Protein AF-A0A849T2T8-F1 (afdb_monomer_lite)

Radius of gyration: 24.66 Å; chains: 1; bounding box: 44×29×84 Å

pLDDT: mean 87.66, std 13.16, range [43.91, 97.62]

Sequence (104 aa):
MGSSLLLEAPRKDPELLSYEKEEELIRELKRKDKALAEFAARVVLLKKSHLFVWSGRGQLVCSDLRAICIELIKEANLNGCRKEIASKDCGLCIKTIERWEKSY

Structure (mmCIF, N/CA/C/O backbone):
data_AF-A0A849T2T8-F1
#
_entry.id   AF-A0A849T2T8-F1
#
loop_
_atom_site.group_PDB
_atom_site.id
_atom_site.type_symbol
_atom_site.label_atom_id
_atom_site.label_alt_id
_atom_site.label_comp_id
_atom_site.label_asym_id
_atom_site.label_entity_id
_atom_site.label_seq_id
_atom_site.pdbx_PDB_ins_code
_atom_site.Cartn_x
_atom_site.Cartn_y
_atom_site.Cartn_z
_atom_site.occupancy
_atom_site.B_iso_or_equiv
_atom_site.auth_seq_id
_atom_site.auth_comp_id
_atom_site.auth_asym_id
_atom_site.auth_atom_id
_atom_site.pdbx_PDB_model_num
ATOM 1 N N . MET A 1 1 ? -2.503 18.522 65.617 1.00 44.16 1 MET A N 1
ATOM 2 C CA . MET A 1 1 ? -2.874 17.354 64.792 1.00 44.16 1 MET A CA 1
ATOM 3 C C . MET A 1 1 ? -3.612 17.873 63.571 1.00 44.16 1 MET A C 1
ATOM 5 O O . MET A 1 1 ? -4.802 18.135 63.646 1.00 44.16 1 MET A O 1
ATOM 9 N N . GLY A 1 2 ? -2.864 18.196 62.512 1.00 43.91 2 GLY A N 1
ATOM 10 C CA . GLY A 1 2 ? -3.418 18.782 61.293 1.00 43.91 2 GLY A CA 1
ATOM 11 C C . GLY A 1 2 ? -4.101 17.696 60.479 1.00 43.91 2 GLY A C 1
ATOM 12 O O . GLY A 1 2 ? -3.426 16.814 59.957 1.00 43.91 2 GLY A O 1
ATOM 13 N N . SER A 1 3 ? -5.432 17.737 60.437 1.00 48.09 3 SER A N 1
ATOM 14 C CA . SER A 1 3 ? -6.242 16.848 59.612 1.00 48.09 3 SER A CA 1
ATOM 15 C C . SER A 1 3 ? -5.848 17.053 58.156 1.00 48.09 3 SER A C 1
ATOM 17 O O . SER A 1 3 ? -6.036 18.136 57.602 1.00 48.09 3 SER A O 1
ATOM 19 N N . SER A 1 4 ? -5.260 16.016 57.567 1.00 52.22 4 SER A N 1
ATOM 20 C CA . SER A 1 4 ? -5.007 15.916 56.139 1.00 52.22 4 SER A CA 1
ATOM 21 C C . SER A 1 4 ? -6.343 16.077 55.416 1.00 52.22 4 SER A C 1
ATOM 23 O O . SER A 1 4 ? -7.167 15.166 55.398 1.00 52.22 4 SER A O 1
ATOM 25 N N . LEU A 1 5 ? -6.587 17.267 54.867 1.00 50.84 5 LEU A N 1
ATOM 26 C CA . LEU A 1 5 ? -7.568 17.450 53.808 1.00 50.84 5 LEU A CA 1
ATOM 27 C C . LEU A 1 5 ? -6.990 16.752 52.577 1.00 50.84 5 LEU A C 1
ATOM 29 O O . LEU A 1 5 ? -6.358 17.377 51.726 1.00 50.84 5 LEU A O 1
ATOM 33 N N . LEU A 1 6 ? -7.161 15.431 52.516 1.00 54.28 6 LEU A N 1
ATOM 34 C CA . LEU A 1 6 ? -7.138 14.725 51.250 1.00 54.28 6 LEU A CA 1
ATOM 35 C C . LEU A 1 6 ? -8.315 15.285 50.457 1.00 54.28 6 LEU A C 1
ATOM 37 O O . LEU A 1 6 ? -9.466 14.911 50.670 1.00 54.28 6 LEU A O 1
ATOM 41 N N . LEU A 1 7 ? -8.020 16.251 49.590 1.00 59.84 7 LEU A N 1
ATOM 42 C CA . LEU A 1 7 ? -8.881 16.610 48.478 1.00 59.84 7 LEU A CA 1
ATOM 43 C C . LEU A 1 7 ? -8.982 15.350 47.612 1.00 59.84 7 LEU A C 1
ATOM 45 O O . LEU A 1 7 ? -8.163 15.134 46.720 1.00 59.84 7 LEU A O 1
ATOM 49 N N . GLU A 1 8 ? -9.923 14.465 47.950 1.00 61.06 8 GLU A N 1
ATOM 50 C CA . GLU A 1 8 ? -10.306 13.356 47.086 1.00 61.06 8 GLU A CA 1
ATOM 51 C C . GLU A 1 8 ? -10.679 13.978 45.741 1.00 61.06 8 GLU A C 1
ATOM 53 O O . GLU A 1 8 ? -11.587 14.809 45.660 1.00 61.06 8 GLU A O 1
ATOM 58 N N . ALA A 1 9 ? -9.924 13.632 44.695 1.00 63.84 9 ALA A N 1
ATOM 59 C CA . ALA A 1 9 ? -10.255 14.034 43.338 1.00 63.84 9 ALA A CA 1
ATOM 60 C C . ALA A 1 9 ? -11.735 13.697 43.082 1.00 63.84 9 ALA A C 1
ATOM 62 O O . ALA A 1 9 ? -12.177 12.614 43.487 1.00 63.84 9 ALA A O 1
ATOM 63 N N . PRO A 1 10 ? -12.514 14.598 42.456 1.00 70.88 10 PRO A N 1
ATOM 64 C CA . PRO A 1 10 ? -13.933 14.359 42.246 1.00 70.88 10 PRO A CA 1
ATOM 65 C C . PRO A 1 10 ? -14.104 13.029 41.512 1.00 70.88 10 PRO A C 1
ATOM 67 O O . PRO A 1 10 ? -13.515 12.816 40.448 1.00 70.88 10 PRO A O 1
ATOM 70 N N . ARG A 1 11 ? -14.866 12.108 42.111 1.00 69.94 11 ARG A N 1
ATOM 71 C CA . ARG A 1 11 ? -15.191 10.825 41.482 1.00 69.94 11 ARG A CA 1
ATOM 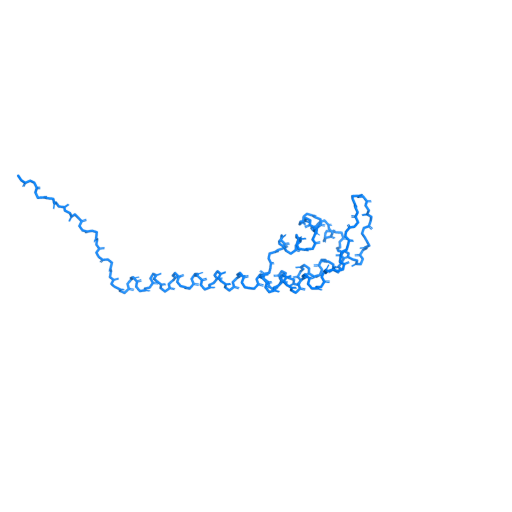72 C C . ARG A 1 11 ? -15.942 11.155 40.194 1.00 69.94 11 ARG A C 1
ATOM 74 O O . ARG A 1 11 ? -17.023 11.727 40.266 1.00 69.94 11 ARG A O 1
ATOM 81 N N . LYS A 1 12 ? -15.347 10.866 39.032 1.00 71.38 12 LYS A N 1
ATOM 82 C CA . LYS A 1 12 ? -16.034 11.012 37.740 1.00 71.38 12 LYS A CA 1
ATOM 83 C C . LYS A 1 12 ? -17.306 10.172 37.761 1.00 71.38 12 LYS A C 1
ATOM 85 O O . LYS A 1 12 ? -17.269 9.032 38.232 1.00 71.38 12 LYS A O 1
ATOM 90 N N . ASP A 1 13 ? -18.393 10.725 37.230 1.00 81.44 13 ASP A N 1
ATOM 91 C CA . ASP A 1 13 ? -19.660 10.007 37.141 1.00 81.44 13 ASP A CA 1
ATOM 92 C C . ASP A 1 13 ? -19.459 8.681 36.382 1.00 81.44 13 ASP A C 1
ATOM 94 O O . ASP A 1 13 ? -18.780 8.666 35.347 1.00 81.44 13 ASP A O 1
ATOM 98 N N . PRO A 1 14 ? -20.019 7.553 36.861 1.00 82.75 14 PRO A N 1
ATOM 99 C CA . PRO A 1 14 ? -19.841 6.242 36.227 1.00 82.75 14 PRO A CA 1
ATOM 100 C C . PRO A 1 14 ? -20.192 6.222 34.731 1.00 82.75 14 PRO A C 1
ATOM 102 O O . PRO A 1 14 ? -19.585 5.485 33.956 1.00 82.75 14 PRO A O 1
ATOM 105 N N . GLU A 1 15 ? -21.142 7.062 34.322 1.00 82.31 15 GLU A N 1
ATOM 106 C CA . GLU A 1 15 ? -21.578 7.219 32.935 1.00 82.31 15 GLU A CA 1
ATOM 107 C C . GLU A 1 15 ? -20.494 7.868 32.052 1.00 82.31 15 GLU A C 1
ATOM 109 O O . GLU A 1 15 ? -20.189 7.347 30.978 1.00 82.31 15 GLU A O 1
ATOM 114 N N . LEU A 1 16 ? -19.811 8.912 32.545 1.00 81.25 16 LEU A N 1
ATOM 115 C CA . LEU A 1 16 ? -18.670 9.550 31.867 1.00 81.25 16 LEU A CA 1
ATOM 116 C C . LEU A 1 16 ? -17.514 8.567 31.652 1.00 81.25 16 LEU A C 1
ATOM 118 O O . LEU A 1 16 ? -16.913 8.539 30.580 1.00 81.25 16 LEU A O 1
ATOM 122 N N . LEU A 1 17 ? -17.226 7.726 32.649 1.00 83.50 17 LEU A N 1
ATOM 123 C CA . LEU A 1 17 ? -16.196 6.688 32.534 1.00 83.50 17 LEU A CA 1
ATOM 124 C C . LEU A 1 17 ? -16.546 5.642 31.466 1.00 83.50 17 LEU A C 1
ATOM 126 O O . LEU A 1 17 ? -15.653 5.131 30.787 1.00 83.50 17 LEU A O 1
ATOM 130 N N . SER A 1 18 ? -17.833 5.318 31.306 1.00 87.00 18 SER A N 1
ATOM 131 C CA . SER A 1 18 ? -18.288 4.382 30.274 1.00 87.00 18 SER A CA 1
ATOM 132 C C . SER A 1 18 ? -18.090 4.950 28.865 1.00 87.00 18 SER A C 1
ATOM 134 O O . SER A 1 18 ? -17.557 4.257 27.998 1.00 87.00 18 SER A O 1
ATOM 136 N N . TYR A 1 19 ? -18.406 6.234 28.678 1.00 89.88 19 TYR A N 1
ATOM 137 C CA . TYR A 1 19 ? -18.243 6.945 27.413 1.00 89.88 19 TYR A CA 1
ATOM 138 C C . TYR A 1 19 ? -16.763 7.082 27.018 1.00 89.88 19 TYR A C 1
ATOM 140 O O . TYR A 1 19 ? -16.388 6.787 25.885 1.00 89.88 19 TYR A O 1
ATOM 148 N N . GLU A 1 20 ? -15.886 7.443 27.963 1.00 89.88 20 GLU A N 1
ATOM 149 C CA . GLU A 1 20 ? -14.434 7.518 27.721 1.00 89.88 20 GLU A CA 1
ATOM 150 C C . GLU A 1 20 ? -13.859 6.172 27.259 1.00 89.88 20 GLU A C 1
ATOM 152 O O . GLU A 1 20 ? -13.048 6.120 26.330 1.00 89.88 20 GLU A O 1
ATOM 157 N N . LYS A 1 21 ? -14.321 5.074 27.867 1.00 93.38 21 LYS A N 1
ATOM 158 C CA . LYS A 1 21 ? -13.919 3.716 27.494 1.00 93.38 21 LYS A CA 1
ATOM 159 C C . LYS A 1 21 ? -14.434 3.318 26.112 1.00 93.38 21 LYS A C 1
ATOM 161 O O . LYS A 1 21 ? -13.703 2.687 25.349 1.00 93.38 21 LYS A O 1
ATOM 166 N N . GLU A 1 22 ? -15.668 3.682 25.778 1.00 94.69 22 GLU A N 1
ATOM 167 C CA . GLU A 1 22 ? -16.231 3.462 24.445 1.00 94.69 22 GLU A CA 1
ATOM 168 C C . GLU A 1 22 ? -15.424 4.205 23.370 1.00 94.69 22 GLU A C 1
ATOM 170 O O . GLU A 1 22 ? -15.029 3.608 22.366 1.00 94.69 22 GLU A O 1
ATOM 175 N N . GLU A 1 23 ? -15.077 5.474 23.605 1.00 95.25 23 GLU A N 1
ATOM 176 C CA . GLU A 1 23 ? -14.232 6.235 22.683 1.00 95.25 23 GLU A CA 1
ATOM 177 C C . GLU A 1 23 ? -12.844 5.609 22.502 1.00 95.25 23 GLU A C 1
ATOM 179 O O . GLU A 1 23 ? -12.313 5.580 21.386 1.00 95.25 23 GLU A O 1
ATOM 184 N N . GLU A 1 24 ? -12.239 5.111 23.580 1.00 95.62 24 GLU A N 1
ATOM 185 C CA . GLU A 1 24 ? -10.946 4.430 23.525 1.00 95.62 24 GLU A CA 1
ATOM 186 C C . GLU A 1 24 ? -11.003 3.168 22.662 1.00 95.62 24 GLU A C 1
ATOM 188 O O . GLU A 1 24 ? -10.156 2.987 21.781 1.00 95.62 24 GLU A O 1
ATOM 193 N N . LEU A 1 25 ? -12.042 2.350 22.842 1.00 96.50 25 LEU A N 1
ATOM 194 C CA . LEU A 1 25 ? -12.269 1.146 22.046 1.00 96.50 25 LEU A CA 1
ATOM 195 C C . LEU A 1 25 ? -12.511 1.476 20.571 1.00 96.50 25 LEU A C 1
ATOM 197 O O . LEU A 1 25 ? -11.928 0.837 19.695 1.00 96.50 25 LEU A O 1
ATOM 201 N N . ILE A 1 26 ? -13.301 2.512 20.274 1.00 96.56 26 ILE A N 1
ATOM 202 C CA . ILE A 1 26 ? -13.527 2.983 18.899 1.00 96.56 26 ILE A CA 1
ATOM 203 C C . ILE A 1 26 ? -12.209 3.445 18.264 1.00 96.56 26 ILE A C 1
ATOM 205 O O . ILE A 1 26 ? -11.934 3.150 17.097 1.00 96.56 26 ILE A O 1
ATOM 209 N N . ARG A 1 27 ? -11.367 4.173 19.009 1.00 96.69 27 ARG A N 1
ATOM 210 C CA . ARG A 1 27 ? -10.045 4.604 18.525 1.00 96.69 27 ARG A CA 1
ATOM 211 C C . ARG A 1 27 ? -9.137 3.408 18.265 1.00 96.69 27 ARG A C 1
ATOM 213 O O . ARG A 1 27 ? -8.417 3.412 17.267 1.00 96.69 27 ARG A O 1
ATOM 220 N N . GLU A 1 28 ? -9.153 2.405 19.135 1.00 96.81 28 GLU A N 1
ATOM 221 C CA . GLU A 1 28 ? -8.355 1.194 18.967 1.00 96.81 28 GLU A CA 1
ATOM 222 C C . GLU A 1 28 ? -8.804 0.385 17.744 1.00 96.81 28 GLU A C 1
ATOM 224 O O . GLU A 1 28 ? -7.961 0.014 16.925 1.00 96.81 28 GLU A O 1
ATOM 229 N N . LEU A 1 29 ? -10.115 0.191 17.568 1.00 97.19 29 LEU A N 1
ATOM 230 C CA . LEU A 1 29 ? -10.698 -0.446 16.384 1.00 97.19 29 LEU A CA 1
ATOM 231 C C . LEU A 1 29 ? -10.244 0.251 15.102 1.00 97.19 29 LEU A C 1
ATOM 233 O O . LEU A 1 29 ? -9.624 -0.378 14.249 1.00 97.19 29 LEU A O 1
ATOM 237 N N . LYS A 1 30 ? -10.405 1.577 15.019 1.00 96.19 30 LYS A N 1
ATOM 238 C CA . LYS A 1 30 ? -9.974 2.362 13.848 1.0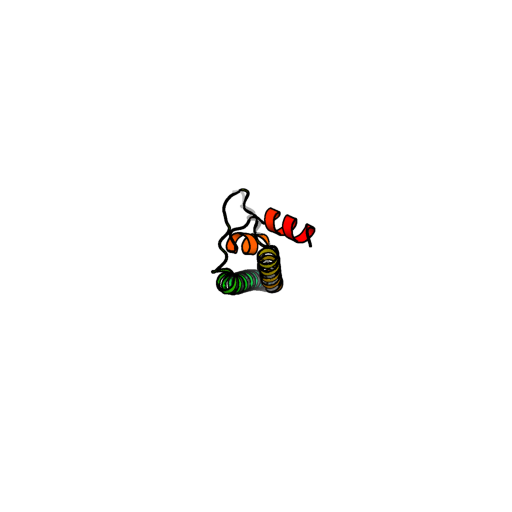0 96.19 30 LYS A CA 1
ATOM 239 C C . LYS A 1 30 ? -8.484 2.203 13.537 1.00 96.19 30 LYS A C 1
ATOM 241 O O . LYS A 1 30 ? -8.094 2.183 12.370 1.00 96.19 30 LYS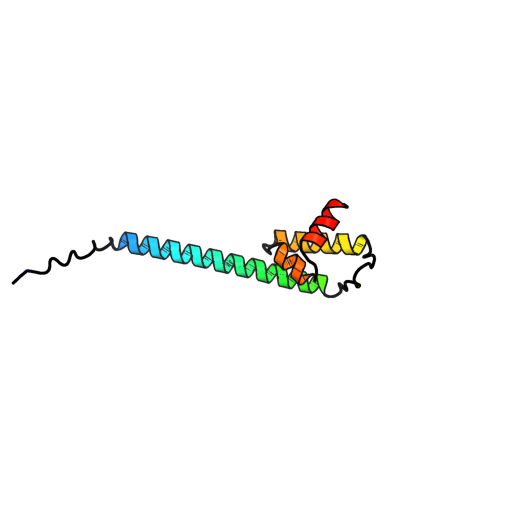 A O 1
ATOM 246 N N . ARG A 1 31 ? -7.624 2.110 14.560 1.00 95.25 31 ARG A N 1
ATOM 247 C CA . ARG A 1 31 ? -6.181 1.880 14.364 1.00 95.25 31 ARG A CA 1
ATOM 248 C C . ARG A 1 31 ? -5.908 0.478 13.821 1.00 95.25 31 ARG A C 1
ATOM 250 O O . ARG A 1 31 ? -5.081 0.349 12.919 1.00 95.25 31 ARG A O 1
ATOM 257 N N . LYS A 1 32 ? -6.590 -0.543 14.348 1.00 96.62 32 LYS A N 1
ATOM 258 C CA . LYS A 1 32 ? -6.457 -1.938 13.900 1.00 96.62 32 LYS A CA 1
ATOM 259 C C . LYS A 1 32 ? -6.960 -2.117 12.472 1.00 96.62 32 LYS A C 1
ATOM 261 O O . LYS A 1 32 ? -6.224 -2.659 11.655 1.00 96.62 32 LYS A O 1
ATOM 266 N N . ASP A 1 33 ? -8.132 -1.579 12.150 1.00 96.62 33 ASP A N 1
ATOM 267 C CA . ASP A 1 33 ? -8.707 -1.641 10.803 1.00 96.62 33 ASP A CA 1
ATOM 268 C C . ASP A 1 33 ? -7.794 -0.963 9.779 1.00 96.62 33 ASP A C 1
ATOM 270 O O . ASP A 1 33 ? -7.527 -1.508 8.708 1.00 96.62 33 ASP A O 1
ATOM 274 N N . LYS A 1 34 ? -7.222 0.194 10.138 1.00 95.00 34 LYS A N 1
ATOM 275 C CA . LYS A 1 34 ? -6.244 0.886 9.294 1.00 95.00 34 LYS A CA 1
ATOM 276 C C . LYS A 1 34 ? -4.986 0.047 9.055 1.00 95.00 34 LYS A C 1
ATOM 278 O O . LYS A 1 34 ? -4.516 -0.029 7.923 1.00 95.00 34 LYS A O 1
ATOM 283 N N . ALA A 1 35 ? -4.437 -0.567 10.103 1.00 95.69 35 ALA A N 1
ATOM 284 C CA . ALA A 1 35 ? -3.258 -1.422 9.983 1.00 95.69 35 ALA A CA 1
ATOM 285 C C . ALA A 1 35 ? -3.542 -2.679 9.143 1.00 95.69 35 ALA A C 1
ATOM 287 O O . ALA A 1 35 ? -2.693 -3.100 8.358 1.00 95.69 35 ALA A O 1
ATOM 288 N N . LEU A 1 36 ? -4.741 -3.252 9.273 1.00 97.06 36 LEU A N 1
ATOM 289 C CA . LEU A 1 36 ? -5.177 -4.409 8.498 1.00 97.06 36 LEU A CA 1
ATOM 290 C C . LEU A 1 36 ? -5.322 -4.071 7.011 1.00 97.06 36 LEU A C 1
ATOM 292 O O . LEU A 1 36 ? -4.808 -4.811 6.172 1.00 97.06 36 LEU A O 1
ATOM 296 N N . ALA A 1 37 ? -5.970 -2.948 6.686 1.00 96.06 37 ALA A N 1
ATOM 297 C CA . ALA A 1 37 ? -6.114 -2.476 5.310 1.00 96.06 37 ALA A CA 1
ATOM 298 C C . ALA A 1 37 ? -4.746 -2.237 4.654 1.00 96.06 37 ALA A C 1
ATOM 300 O O . ALA A 1 37 ? -4.476 -2.738 3.563 1.00 96.06 37 ALA A O 1
ATOM 301 N N . GLU A 1 38 ? -3.841 -1.557 5.364 1.00 96.81 38 GLU A N 1
ATOM 302 C CA . GLU A 1 38 ? -2.472 -1.338 4.902 1.00 96.81 38 GLU A CA 1
ATOM 303 C C . GLU A 1 38 ? -1.741 -2.664 4.654 1.00 96.81 38 GLU A C 1
ATOM 305 O O . GLU A 1 38 ? -1.146 -2.851 3.595 1.00 96.81 38 GLU A O 1
ATOM 310 N N . PHE A 1 39 ? -1.825 -3.622 5.581 1.00 97.62 39 PHE A N 1
ATOM 311 C CA . PHE A 1 39 ? -1.205 -4.934 5.408 1.00 97.62 39 PHE A CA 1
ATOM 312 C C . PHE A 1 39 ? -1.773 -5.702 4.204 1.00 97.62 39 PHE A C 1
ATOM 314 O O . PHE A 1 39 ? -1.006 -6.226 3.395 1.00 97.62 39 PHE A O 1
ATOM 321 N N . ALA A 1 40 ? -3.097 -5.740 4.046 1.00 97.56 40 ALA A N 1
ATOM 322 C CA . ALA A 1 40 ? -3.751 -6.429 2.936 1.00 97.56 40 ALA A CA 1
ATOM 323 C C . ALA A 1 40 ? -3.329 -5.847 1.577 1.00 97.56 40 ALA A C 1
ATOM 325 O O . ALA A 1 40 ? -2.930 -6.592 0.677 1.00 97.56 40 ALA A O 1
ATOM 326 N N . ALA A 1 41 ? -3.336 -4.519 1.453 1.00 97.50 41 ALA A N 1
ATOM 327 C CA . ALA A 1 41 ? -2.905 -3.818 0.250 1.00 97.50 41 ALA A CA 1
ATOM 328 C C . ALA A 1 41 ? -1.432 -4.106 -0.094 1.00 97.50 41 ALA A C 1
ATOM 330 O O . ALA A 1 41 ? -1.107 -4.379 -1.251 1.00 97.50 41 ALA A O 1
ATOM 331 N N . ARG A 1 42 ? -0.544 -4.131 0.909 1.00 97.25 42 ARG A N 1
ATOM 332 C CA . ARG A 1 42 ? 0.875 -4.485 0.722 1.00 97.25 42 ARG A CA 1
ATOM 333 C C . ARG A 1 42 ? 1.069 -5.915 0.235 1.00 97.25 42 ARG A C 1
ATOM 335 O O . ARG A 1 42 ? 1.874 -6.147 -0.660 1.00 97.25 42 ARG A O 1
ATOM 342 N N . VAL A 1 43 ? 0.333 -6.882 0.784 1.00 97.56 43 VAL A N 1
ATOM 343 C CA . VAL A 1 43 ? 0.432 -8.288 0.353 1.00 97.56 43 VAL A CA 1
ATOM 344 C C . VAL A 1 43 ? 0.041 -8.438 -1.116 1.00 97.56 43 VAL A C 1
ATOM 346 O O . VAL A 1 43 ? 0.719 -9.142 -1.866 1.00 97.56 43 VAL A O 1
ATOM 349 N N . VAL A 1 44 ? -1.031 -7.770 -1.546 1.00 96.94 44 VAL A N 1
ATOM 350 C CA . VAL A 1 44 ? -1.445 -7.768 -2.955 1.00 96.94 44 VAL A CA 1
ATOM 351 C C . VAL A 1 44 ? -0.384 -7.100 -3.827 1.00 96.94 44 VAL A C 1
ATOM 353 O O . VAL A 1 44 ? -0.012 -7.661 -4.857 1.00 96.94 44 VAL A O 1
ATOM 356 N N . LEU A 1 45 ? 0.152 -5.956 -3.393 1.00 96.88 45 LEU A N 1
ATOM 357 C CA . LEU A 1 45 ? 1.222 -5.256 -4.098 1.00 96.88 45 LEU A CA 1
ATOM 358 C C . LEU A 1 45 ? 2.444 -6.153 -4.298 1.00 96.88 45 LEU A C 1
ATOM 360 O O . LEU A 1 45 ? 2.856 -6.347 -5.434 1.00 96.88 45 LEU A O 1
ATOM 364 N N . LEU A 1 46 ? 2.968 -6.754 -3.226 1.00 95.62 46 LEU A N 1
ATOM 365 C CA . LEU A 1 46 ? 4.135 -7.640 -3.266 1.00 95.62 46 LEU A CA 1
ATOM 366 C C . LEU A 1 46 ? 3.917 -8.835 -4.200 1.00 95.62 46 LEU A C 1
ATOM 368 O O . LEU A 1 46 ? 4.814 -9.213 -4.950 1.00 95.62 46 LEU A O 1
ATOM 372 N N . LYS A 1 47 ? 2.707 -9.405 -4.213 1.00 96.00 47 LYS A N 1
ATOM 373 C CA . LYS A 1 47 ? 2.350 -10.471 -5.158 1.00 96.00 47 LYS A CA 1
ATOM 374 C C . LYS A 1 47 ? 2.376 -10.000 -6.608 1.00 96.00 47 LYS A C 1
ATOM 376 O O . LYS A 1 47 ? 2.732 -10.786 -7.477 1.00 96.00 47 LYS A O 1
ATOM 381 N N . LYS A 1 48 ? 2.015 -8.751 -6.898 1.00 94.31 48 LYS A N 1
ATOM 382 C CA . LYS A 1 48 ? 2.026 -8.208 -8.265 1.00 94.31 48 LYS A CA 1
ATOM 383 C C . LYS A 1 48 ? 3.405 -7.691 -8.687 1.00 94.31 48 LYS A C 1
ATOM 385 O O . LYS A 1 48 ? 3.756 -7.797 -9.856 1.00 94.31 48 LYS A O 1
ATOM 390 N N . SER A 1 49 ? 4.198 -7.178 -7.748 1.00 92.00 49 SER A N 1
ATOM 391 C CA . SER A 1 49 ? 5.507 -6.565 -7.997 1.00 92.00 49 SER A CA 1
ATOM 392 C C . SER A 1 49 ? 6.694 -7.520 -7.845 1.00 92.00 49 SER A C 1
ATOM 394 O O . SER A 1 49 ? 7.823 -7.103 -8.083 1.00 92.00 49 SER A O 1
ATOM 396 N N . HIS A 1 50 ? 6.480 -8.796 -7.499 1.00 88.62 50 HIS A N 1
ATOM 397 C CA . HIS A 1 50 ? 7.559 -9.766 -7.241 1.00 88.62 50 HIS A CA 1
ATOM 398 C C . HIS A 1 50 ? 8.565 -9.954 -8.392 1.00 88.62 50 HIS A C 1
ATOM 400 O O . HIS A 1 50 ? 9.686 -10.394 -8.153 1.00 88.62 50 HIS A O 1
ATOM 406 N N . LEU A 1 51 ? 8.182 -9.630 -9.631 1.00 85.69 51 LEU A N 1
ATOM 407 C CA . LEU A 1 51 ? 9.053 -9.711 -10.811 1.00 85.69 51 LEU A CA 1
ATOM 408 C C . LEU A 1 51 ? 9.819 -8.413 -11.095 1.00 85.69 51 LEU A C 1
ATOM 410 O O . LEU A 1 51 ? 10.605 -8.359 -12.040 1.00 85.69 51 LEU A O 1
ATOM 414 N N . PHE A 1 52 ? 9.587 -7.350 -10.325 1.00 88.00 52 PHE A N 1
ATOM 415 C CA . PHE A 1 52 ? 10.292 -6.092 -10.516 1.00 88.00 52 PHE A CA 1
ATOM 416 C C . PHE A 1 52 ? 11.749 -6.240 -10.098 1.00 88.00 52 PHE A C 1
ATOM 418 O O . PHE A 1 52 ? 12.081 -6.369 -8.922 1.00 88.00 52 PHE A O 1
ATOM 425 N N . VAL A 1 53 ? 12.630 -6.176 -11.093 1.00 82.56 53 VAL A N 1
ATOM 426 C CA . VAL A 1 53 ? 14.073 -6.108 -10.898 1.00 82.56 53 VAL A CA 1
ATOM 427 C C . VAL A 1 53 ? 14.524 -4.715 -11.303 1.00 82.56 53 VAL A C 1
ATOM 429 O O . VAL A 1 53 ? 14.509 -4.355 -12.480 1.00 82.56 53 VAL A O 1
ATOM 432 N N . TRP A 1 54 ? 14.911 -3.913 -10.313 1.00 85.69 54 TRP A N 1
ATOM 433 C CA . TRP A 1 54 ? 15.459 -2.586 -10.563 1.00 85.69 54 TRP A CA 1
ATOM 434 C C . TRP A 1 54 ? 16.935 -2.710 -10.869 1.00 85.69 54 TRP A C 1
ATOM 436 O O . TRP A 1 54 ? 17.742 -3.104 -10.027 1.00 85.69 54 TRP A O 1
ATOM 446 N N . SER A 1 55 ? 17.279 -2.369 -12.098 1.00 76.19 55 SER A N 1
ATOM 447 C CA . SER A 1 55 ? 18.658 -2.309 -12.536 1.00 76.19 55 SER A CA 1
ATOM 448 C C . SER A 1 55 ? 19.409 -1.182 -11.799 1.00 76.19 55 SER A C 1
ATOM 450 O O . SER A 1 55 ? 18.803 -0.281 -11.211 1.00 76.19 55 SER A O 1
ATOM 452 N N . GLY A 1 56 ? 20.741 -1.259 -11.763 1.00 74.00 56 GLY A N 1
ATOM 453 C CA . GLY A 1 56 ? 21.587 -0.403 -10.927 1.00 74.00 56 GLY A CA 1
ATOM 454 C C . GLY A 1 56 ? 21.534 1.092 -11.276 1.00 74.00 56 GLY A C 1
ATOM 455 O O . GLY A 1 56 ? 20.847 1.540 -12.196 1.00 74.00 56 GLY A O 1
ATOM 456 N N . ARG A 1 57 ? 22.302 1.903 -10.533 1.00 71.38 57 ARG A N 1
ATOM 457 C CA . ARG A 1 57 ? 22.372 3.359 -10.760 1.00 71.38 57 ARG A CA 1
ATOM 458 C C . ARG A 1 57 ? 22.710 3.666 -12.225 1.00 71.38 57 ARG A C 1
ATOM 460 O O . ARG A 1 57 ? 23.628 3.077 -12.783 1.00 71.38 57 ARG A O 1
ATOM 467 N N . GLY A 1 58 ? 21.995 4.623 -12.815 1.00 71.56 58 GLY A N 1
ATOM 468 C CA . GLY A 1 58 ? 22.236 5.088 -14.186 1.00 71.56 58 GLY A CA 1
ATOM 469 C C . GLY A 1 58 ? 21.627 4.214 -15.286 1.00 71.56 58 GLY A C 1
ATOM 470 O O . GLY A 1 58 ? 21.732 4.579 -16.453 1.00 71.56 58 GLY A O 1
ATOM 471 N N . GLN A 1 59 ? 20.959 3.105 -14.950 1.00 76.75 59 GLN A N 1
ATOM 472 C CA . GLN A 1 59 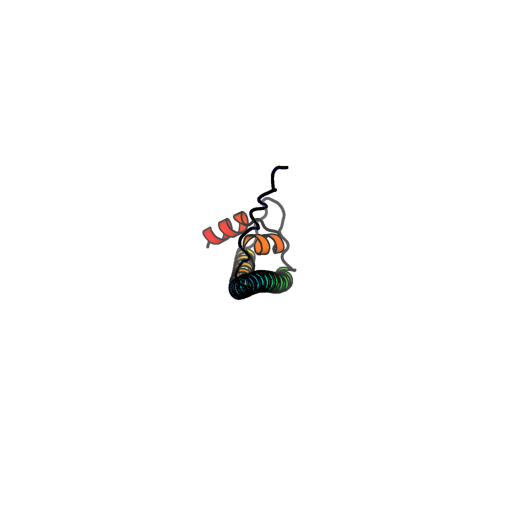? 20.274 2.292 -15.951 1.00 76.75 59 GLN A CA 1
ATOM 473 C C . GLN A 1 59 ? 18.865 2.808 -16.252 1.00 76.75 59 GLN A C 1
ATOM 475 O O . GLN A 1 59 ? 18.111 3.245 -15.378 1.00 76.75 59 GLN A O 1
ATOM 480 N N . LEU A 1 60 ? 18.516 2.749 -17.535 1.00 78.44 60 LEU A N 1
ATOM 481 C CA . LEU A 1 60 ? 17.199 3.106 -18.035 1.00 78.44 60 LEU A CA 1
ATOM 482 C C . LEU A 1 60 ? 16.200 2.000 -17.687 1.00 78.44 60 LEU A C 1
ATOM 484 O O . LEU A 1 60 ? 16.274 0.890 -18.202 1.00 78.44 60 LEU A O 1
ATOM 488 N N . VAL A 1 61 ? 15.233 2.333 -16.837 1.00 84.44 61 VAL A N 1
ATOM 489 C CA . VAL A 1 61 ? 14.025 1.520 -16.651 1.00 84.44 61 VAL A CA 1
ATOM 490 C C . VAL A 1 61 ? 13.089 1.784 -17.830 1.00 84.44 61 VAL A C 1
ATOM 492 O O . VAL A 1 61 ? 12.828 2.958 -18.116 1.00 84.44 61 VAL A O 1
ATOM 495 N N . CYS A 1 62 ? 12.586 0.732 -18.483 1.00 86.62 62 CYS A N 1
ATOM 496 C CA . CYS A 1 62 ? 11.599 0.832 -19.566 1.00 86.62 62 CYS A CA 1
ATOM 497 C C . CYS A 1 62 ? 10.373 1.658 -19.130 1.00 86.62 62 CYS A C 1
ATOM 499 O O . CYS A 1 62 ? 9.934 1.537 -17.984 1.00 86.62 62 CYS A O 1
ATOM 501 N N . SER A 1 63 ? 9.829 2.496 -20.021 1.00 87.69 63 SER A N 1
ATOM 502 C CA . SER A 1 63 ? 8.648 3.335 -19.756 1.00 87.69 63 SER A CA 1
ATOM 503 C C . SER A 1 63 ? 7.476 2.518 -19.223 1.00 87.69 63 SER A C 1
ATOM 505 O O . SER A 1 63 ? 6.886 2.893 -18.208 1.00 87.69 63 SER A O 1
ATOM 507 N N . ASP A 1 64 ? 7.215 1.368 -19.837 1.00 89.81 64 ASP A N 1
ATOM 508 C CA . ASP A 1 64 ? 6.066 0.519 -19.523 1.00 89.81 64 ASP A CA 1
ATOM 509 C C . ASP A 1 64 ? 6.172 -0.034 -18.104 1.00 89.81 64 ASP A C 1
ATOM 511 O O . ASP A 1 64 ? 5.216 0.009 -17.335 1.00 89.81 64 ASP A O 1
ATOM 515 N N . LEU A 1 65 ? 7.376 -0.454 -17.700 1.00 90.44 65 LEU A N 1
ATOM 516 C CA . LEU A 1 65 ? 7.617 -0.940 -16.345 1.00 90.44 65 LEU A CA 1
ATOM 517 C C . LEU A 1 65 ? 7.403 0.166 -15.300 1.00 90.44 65 LEU A C 1
ATOM 519 O O . LEU A 1 65 ? 6.862 -0.100 -14.226 1.00 90.44 65 LEU A O 1
ATOM 523 N N . ARG A 1 66 ? 7.777 1.417 -15.615 1.00 92.00 66 ARG A N 1
ATOM 524 C CA . ARG A 1 66 ? 7.493 2.566 -14.736 1.00 92.00 66 ARG A CA 1
ATOM 525 C C . ARG A 1 66 ? 5.991 2.786 -14.596 1.00 92.00 66 ARG A C 1
ATOM 527 O O . ARG A 1 66 ? 5.527 2.967 -13.476 1.00 92.00 66 ARG A O 1
ATOM 534 N N . ALA A 1 67 ? 5.251 2.751 -15.705 1.00 92.62 67 ALA A N 1
ATOM 535 C CA . ALA A 1 67 ? 3.803 2.941 -15.706 1.00 92.62 67 ALA A CA 1
ATOM 536 C C . ALA A 1 67 ? 3.098 1.847 -14.891 1.00 92.62 67 ALA A C 1
ATOM 538 O O . ALA A 1 67 ? 2.329 2.163 -13.988 1.00 92.62 67 ALA A O 1
ATOM 539 N N . ILE A 1 68 ? 3.440 0.573 -15.117 1.00 94.00 68 ILE A N 1
ATOM 540 C CA . ILE A 1 68 ? 2.893 -0.556 -14.348 1.00 94.00 68 ILE A CA 1
ATOM 541 C C . ILE A 1 68 ? 3.193 -0.378 -12.854 1.00 94.00 68 ILE A C 1
ATOM 543 O O . ILE A 1 68 ? 2.307 -0.543 -12.022 1.00 94.00 68 ILE A O 1
ATOM 547 N N . CYS A 1 69 ? 4.424 -0.004 -12.494 1.00 94.56 69 CYS A N 1
ATOM 548 C CA . CYS A 1 69 ? 4.788 0.231 -11.098 1.00 94.56 69 CYS A CA 1
ATOM 549 C C . CYS A 1 69 ? 3.964 1.360 -10.458 1.00 94.56 69 CYS A C 1
ATOM 551 O O . CYS A 1 69 ? 3.466 1.190 -9.344 1.00 94.56 69 CYS A O 1
ATOM 553 N N . ILE A 1 70 ? 3.785 2.483 -11.162 1.00 94.75 70 ILE A N 1
ATOM 554 C CA . ILE A 1 70 ? 2.957 3.603 -10.696 1.00 94.75 70 ILE A CA 1
ATOM 555 C C . ILE A 1 70 ? 1.516 3.142 -10.466 1.00 94.75 70 ILE A C 1
ATOM 557 O O . ILE A 1 70 ? 0.957 3.425 -9.409 1.00 94.75 70 ILE A O 1
ATOM 561 N N . GLU A 1 71 ? 0.928 2.406 -11.408 1.00 95.81 71 GLU A N 1
ATOM 562 C CA . GLU A 1 71 ? -0.455 1.934 -11.290 1.00 95.81 71 GLU A CA 1
ATOM 563 C C . GLU A 1 71 ? -0.637 0.947 -10.134 1.00 95.81 71 GLU A C 1
ATOM 565 O O . GLU A 1 71 ? -1.581 1.082 -9.358 1.00 95.81 71 GLU A O 1
ATOM 570 N N . LEU A 1 72 ? 0.309 0.029 -9.922 1.00 96.56 72 LEU A N 1
ATOM 571 C CA . LEU A 1 72 ? 0.279 -0.865 -8.761 1.00 96.56 72 LEU A CA 1
ATOM 572 C C . LEU A 1 72 ? 0.384 -0.104 -7.431 1.00 96.56 72 LEU A C 1
ATOM 574 O O . LEU A 1 72 ? -0.298 -0.442 -6.463 1.00 96.56 72 LEU A O 1
ATOM 578 N N . ILE A 1 73 ? 1.217 0.939 -7.366 1.00 96.12 73 ILE A N 1
ATOM 579 C CA . ILE A 1 73 ? 1.339 1.781 -6.168 1.00 96.12 73 ILE A CA 1
ATOM 580 C C . ILE A 1 73 ? 0.058 2.593 -5.939 1.00 96.12 73 ILE A C 1
ATOM 582 O O . ILE A 1 73 ? -0.383 2.715 -4.795 1.00 96.12 73 ILE A O 1
ATOM 586 N N . LYS A 1 74 ? -0.563 3.127 -6.998 1.00 96.25 74 LYS A N 1
ATOM 587 C CA . LYS A 1 74 ? -1.860 3.815 -6.910 1.00 96.25 74 LYS A CA 1
ATOM 588 C C . LYS A 1 74 ? -2.952 2.872 -6.418 1.00 96.25 74 LYS A C 1
ATOM 590 O O . LYS A 1 74 ? -3.686 3.239 -5.507 1.00 96.25 74 LYS A O 1
ATOM 595 N N . GLU A 1 75 ? -3.019 1.657 -6.957 1.00 97.25 75 GLU A N 1
ATOM 596 C CA . GLU A 1 75 ? -3.951 0.622 -6.509 1.00 97.25 75 GLU A CA 1
ATOM 597 C C . GLU A 1 75 ? -3.750 0.308 -5.019 1.00 97.25 75 GLU A C 1
ATOM 599 O O . GLU A 1 75 ? -4.710 0.317 -4.250 1.00 97.25 75 GLU A O 1
ATOM 604 N N . ALA A 1 76 ? -2.510 0.093 -4.574 1.00 97.00 76 ALA A N 1
ATOM 605 C CA . ALA A 1 76 ? -2.219 -0.152 -3.162 1.00 97.00 76 ALA A CA 1
ATOM 606 C C . ALA A 1 76 ? -2.639 1.032 -2.271 1.00 97.00 76 ALA A C 1
ATOM 608 O O . ALA A 1 76 ? -3.180 0.826 -1.183 1.00 97.00 76 ALA A O 1
ATOM 609 N N . ASN A 1 77 ? -2.433 2.265 -2.741 1.00 96.81 77 ASN A N 1
ATOM 610 C CA . ASN A 1 77 ? -2.821 3.478 -2.023 1.00 96.81 77 ASN A CA 1
ATOM 611 C C . ASN A 1 77 ? -4.342 3.621 -1.890 1.00 96.81 77 ASN A C 1
ATOM 613 O O . ASN A 1 77 ? -4.845 3.878 -0.798 1.00 96.81 77 ASN A O 1
ATOM 617 N N . LEU A 1 78 ? -5.087 3.354 -2.966 1.00 97.06 78 LEU A N 1
ATOM 618 C CA . LEU A 1 78 ? -6.553 3.312 -2.936 1.00 97.06 78 LEU A CA 1
ATOM 619 C C . LEU A 1 78 ? -7.086 2.260 -1.951 1.00 97.06 78 LEU A C 1
ATOM 621 O O . LEU A 1 78 ? -8.113 2.483 -1.318 1.00 97.06 78 LEU A O 1
ATOM 625 N N . ASN A 1 79 ? -6.360 1.154 -1.767 1.00 96.19 79 ASN A N 1
ATOM 626 C CA . ASN A 1 79 ? -6.687 0.108 -0.794 1.00 96.19 79 ASN A CA 1
ATOM 627 C C . ASN A 1 79 ? -6.195 0.405 0.640 1.00 96.19 79 ASN A C 1
ATOM 629 O O . ASN A 1 79 ? -6.297 -0.449 1.518 1.00 96.19 79 ASN A O 1
ATOM 633 N N . GLY A 1 80 ? -5.675 1.608 0.907 1.00 94.81 80 GLY A N 1
ATOM 634 C CA . GLY A 1 80 ? -5.316 2.064 2.252 1.00 94.81 80 GLY A CA 1
ATOM 635 C C . GLY A 1 80 ? -3.845 1.895 2.641 1.00 94.81 80 GLY A C 1
ATOM 636 O O . GLY A 1 80 ? -3.488 2.211 3.778 1.00 94.81 80 GLY A O 1
ATOM 637 N N . CYS A 1 81 ? -2.969 1.446 1.735 1.00 96.69 81 CYS A N 1
ATOM 638 C CA . CYS A 1 81 ? -1.524 1.440 1.981 1.00 96.69 81 CYS A CA 1
ATOM 639 C C . CYS A 1 81 ? -0.926 2.840 1.816 1.00 96.69 81 CYS A C 1
ATOM 641 O O . CYS A 1 81 ? -1.171 3.518 0.825 1.00 96.69 81 CYS A O 1
ATOM 643 N N . ARG A 1 82 ? -0.036 3.268 2.715 1.00 95.94 82 ARG A N 1
ATOM 644 C CA . ARG A 1 82 ? 0.700 4.523 2.493 1.00 95.94 82 ARG A CA 1
ATOM 645 C C . ARG A 1 82 ? 1.617 4.417 1.276 1.00 95.94 82 ARG A C 1
ATOM 647 O O . ARG A 1 82 ? 2.321 3.416 1.106 1.00 95.94 82 ARG A O 1
ATOM 654 N N . LYS A 1 83 ? 1.677 5.482 0.471 1.00 95.75 83 LYS A N 1
ATOM 655 C CA . LYS A 1 83 ? 2.507 5.553 -0.742 1.00 95.75 83 LYS A CA 1
ATOM 656 C C . LYS A 1 83 ? 3.987 5.313 -0.448 1.00 95.75 83 LYS A C 1
ATOM 658 O O . LYS A 1 83 ? 4.662 4.641 -1.224 1.00 95.75 83 LYS A O 1
ATOM 663 N N . GLU A 1 84 ? 4.498 5.808 0.678 1.00 96.31 84 GLU A N 1
ATOM 664 C CA . GLU A 1 84 ? 5.887 5.607 1.101 1.00 96.31 84 GLU A CA 1
ATOM 665 C C . GLU A 1 84 ? 6.197 4.129 1.339 1.00 96.31 84 GLU A C 1
ATOM 667 O O . GLU A 1 84 ? 7.278 3.662 0.983 1.00 96.31 84 GLU A O 1
ATOM 672 N N . ILE A 1 85 ? 5.263 3.399 1.952 1.00 96.25 85 ILE A N 1
ATOM 673 C CA . ILE A 1 85 ? 5.428 1.978 2.260 1.00 96.25 85 ILE A CA 1
ATOM 674 C C . ILE A 1 85 ? 5.290 1.153 0.979 1.00 96.25 85 ILE A C 1
ATOM 676 O O . ILE A 1 85 ? 6.171 0.348 0.697 1.00 96.25 85 ILE A O 1
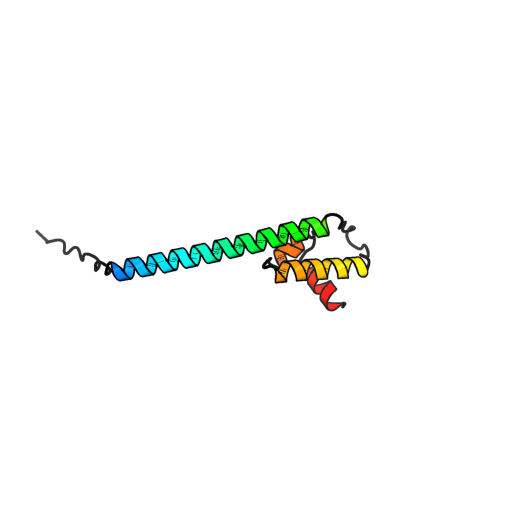ATOM 680 N N . ALA A 1 86 ? 4.283 1.441 0.151 1.00 96.88 86 ALA A N 1
ATOM 681 C CA . ALA A 1 86 ? 4.120 0.813 -1.160 1.00 96.88 86 ALA A CA 1
ATOM 682 C C . ALA A 1 86 ? 5.357 1.010 -2.058 1.00 96.88 86 ALA A C 1
ATOM 684 O O . ALA A 1 86 ? 5.840 0.068 -2.679 1.00 96.88 86 ALA A O 1
ATOM 685 N N . SER A 1 87 ? 5.926 2.221 -2.081 1.00 95.62 87 SER A N 1
ATOM 686 C CA . SER A 1 87 ? 7.150 2.512 -2.843 1.00 95.62 87 SER A CA 1
ATOM 687 C C . SER A 1 87 ? 8.326 1.658 -2.362 1.00 95.62 87 SER A C 1
ATOM 689 O O . SER A 1 87 ? 9.044 1.085 -3.181 1.00 95.62 87 SER A O 1
ATOM 691 N N . LYS A 1 88 ? 8.497 1.538 -1.037 1.00 94.88 88 LYS A N 1
ATOM 692 C CA . LYS A 1 88 ? 9.555 0.723 -0.424 1.00 94.88 88 LYS A CA 1
ATOM 693 C C . LYS A 1 88 ? 9.383 -0.767 -0.698 1.00 94.88 88 LYS A C 1
ATOM 695 O O . LYS A 1 88 ? 10.379 -1.427 -0.970 1.00 94.88 88 LYS A O 1
ATOM 700 N N . ASP A 1 89 ? 8.156 -1.279 -0.649 1.00 94.81 89 ASP A N 1
ATOM 701 C CA . ASP A 1 89 ? 7.847 -2.674 -0.989 1.00 94.81 89 ASP A CA 1
ATOM 702 C C . ASP A 1 89 ? 8.143 -2.964 -2.464 1.00 94.81 89 ASP A C 1
ATOM 704 O O . ASP A 1 89 ? 8.635 -4.034 -2.810 1.00 94.81 89 ASP A O 1
ATOM 708 N N . CYS A 1 90 ? 7.937 -1.972 -3.329 1.00 93.06 90 CYS A N 1
ATOM 709 C CA . CYS A 1 90 ? 8.411 -1.987 -4.704 1.00 93.06 90 CYS A CA 1
ATOM 710 C C . CYS A 1 90 ? 9.916 -1.713 -4.830 1.00 93.06 90 CYS A C 1
ATOM 712 O O . CYS A 1 90 ? 10.353 -1.492 -5.941 1.00 93.06 90 CYS A O 1
ATOM 714 N N . GLY A 1 91 ? 10.728 -1.676 -3.771 1.00 91.75 91 GLY A N 1
ATOM 715 C CA . GLY A 1 91 ? 12.184 -1.477 -3.858 1.00 91.75 91 GLY A CA 1
ATOM 716 C C . GLY A 1 91 ? 12.640 -0.076 -4.292 1.00 91.75 91 GLY A C 1
ATOM 717 O O . GLY A 1 91 ? 13.805 0.110 -4.644 1.00 91.75 91 GLY A O 1
ATOM 718 N N . LEU A 1 92 ? 11.751 0.920 -4.270 1.00 92.31 92 LEU A N 1
ATOM 719 C CA . LEU A 1 92 ? 12.018 2.278 -4.742 1.00 92.31 92 LEU A CA 1
ATOM 720 C C . LEU A 1 92 ? 11.811 3.318 -3.638 1.00 92.31 92 LEU A C 1
ATOM 722 O O . LEU A 1 92 ? 11.013 3.168 -2.714 1.00 92.31 92 LEU A O 1
ATOM 726 N N . CYS A 1 93 ? 12.526 4.437 -3.740 1.00 92.69 93 CYS A N 1
ATOM 727 C CA . CYS A 1 93 ? 12.237 5.591 -2.895 1.00 92.69 93 CYS A CA 1
ATOM 728 C C . CYS A 1 93 ? 11.035 6.369 -3.451 1.00 92.69 93 CYS A C 1
ATOM 730 O O . CYS A 1 93 ? 10.882 6.487 -4.668 1.00 92.69 93 CYS A O 1
ATOM 732 N N . ILE A 1 94 ? 10.225 6.965 -2.568 1.00 95.00 94 ILE A N 1
ATOM 733 C CA . ILE A 1 94 ? 9.032 7.735 -2.968 1.00 95.00 94 ILE A CA 1
ATOM 734 C C . ILE A 1 94 ? 9.354 8.830 -3.997 1.00 95.00 94 ILE A C 1
ATOM 736 O O . ILE A 1 94 ? 8.642 8.980 -4.982 1.00 95.00 94 ILE A O 1
ATOM 740 N N . LYS A 1 95 ? 10.506 9.498 -3.855 1.00 94.44 95 LYS A N 1
ATOM 741 C CA . LYS A 1 95 ? 10.986 10.519 -4.801 1.00 94.44 95 LYS A CA 1
ATOM 742 C C . LYS A 1 95 ? 11.178 9.984 -6.224 1.00 94.44 95 LYS A C 1
ATOM 744 O O . LYS A 1 95 ? 11.024 10.732 -7.185 1.00 94.44 95 LYS A O 1
ATOM 749 N N . THR A 1 96 ? 11.544 8.708 -6.379 1.00 92.19 96 THR A N 1
ATOM 750 C CA . THR A 1 96 ? 11.672 8.086 -7.707 1.00 92.19 96 THR A CA 1
ATOM 751 C C . THR A 1 96 ? 10.307 7.931 -8.361 1.00 92.19 96 THR A C 1
ATOM 753 O O . THR A 1 96 ? 10.174 8.256 -9.539 1.00 92.19 96 THR A O 1
ATOM 756 N N . ILE A 1 97 ? 9.305 7.510 -7.588 1.00 93.50 97 ILE A N 1
ATOM 757 C CA . ILE A 1 97 ? 7.921 7.379 -8.051 1.00 93.50 97 ILE A CA 1
ATOM 758 C C . ILE A 1 97 ? 7.356 8.748 -8.426 1.00 93.50 97 ILE A C 1
ATOM 760 O O . ILE A 1 97 ? 6.894 8.923 -9.544 1.00 93.50 97 ILE A O 1
ATOM 764 N N . GLU A 1 98 ? 7.499 9.746 -7.554 1.00 93.88 98 GLU A N 1
ATOM 765 C CA . GLU A 1 98 ? 7.053 11.123 -7.817 1.00 93.88 98 GLU A CA 1
ATOM 766 C C . GLU A 1 98 ? 7.715 11.727 -9.062 1.00 93.88 98 GLU A C 1
ATOM 768 O O . GLU A 1 98 ? 7.088 12.456 -9.827 1.00 93.88 98 GLU A O 1
ATOM 773 N N . ARG A 1 99 ? 9.000 11.432 -9.296 1.00 92.38 99 ARG A N 1
ATOM 774 C CA . ARG A 1 99 ? 9.693 11.868 -10.515 1.00 92.38 99 ARG A CA 1
ATOM 775 C C . ARG A 1 99 ? 9.114 11.198 -11.759 1.00 92.38 99 ARG A C 1
ATOM 777 O O . ARG A 1 99 ? 8.981 11.860 -12.785 1.00 92.38 99 ARG A O 1
ATOM 784 N N . TRP A 1 100 ? 8.820 9.901 -11.692 1.00 92.62 100 TRP A N 1
ATOM 785 C CA . TRP A 1 100 ? 8.206 9.194 -12.813 1.00 92.62 100 TRP A CA 1
ATOM 786 C C . TRP A 1 100 ? 6.790 9.699 -13.083 1.00 92.62 100 TRP A C 1
ATOM 788 O O . TRP A 1 100 ? 6.484 9.957 -14.237 1.00 92.62 100 TRP A O 1
ATOM 798 N N . GLU A 1 101 ? 5.986 9.946 -12.049 1.00 91.44 101 GLU A N 1
ATOM 799 C CA . GLU A 1 101 ? 4.642 10.529 -12.174 1.00 91.44 101 GLU A CA 1
ATOM 800 C C . GLU A 1 101 ? 4.639 11.916 -12.823 1.00 91.44 101 GLU A C 1
ATOM 802 O O . GLU A 1 101 ? 3.673 12.247 -13.484 1.00 91.44 101 GLU A O 1
ATOM 807 N N . LYS A 1 102 ? 5.698 12.722 -12.666 1.00 90.62 102 LYS A N 1
ATOM 808 C CA . LYS A 1 102 ? 5.831 14.026 -13.352 1.00 90.62 102 LYS A CA 1
ATOM 809 C C . LYS A 1 102 ? 6.232 13.920 -14.822 1.00 90.62 102 LYS A C 1
ATOM 811 O O . LYS A 1 102 ? 6.181 14.913 -15.539 1.00 90.62 102 LYS A O 1
ATOM 816 N N . SER A 1 103 ? 6.765 12.768 -15.222 1.00 79.88 103 SER A N 1
ATOM 817 C CA . SER A 1 103 ? 7.199 12.510 -16.601 1.00 79.88 103 SER A CA 1
ATOM 818 C C . SER A 1 103 ? 6.078 11.898 -17.451 1.00 79.88 103 SER A C 1
ATOM 820 O O . SER A 1 103 ? 6.306 11.634 -18.630 1.00 79.88 103 SER A O 1
ATOM 822 N N . TYR A 1 104 ? 4.919 11.652 -16.834 1.00 62.56 104 TYR A N 1
ATOM 823 C CA . TYR A 1 104 ? 3.661 11.193 -17.416 1.00 62.56 104 TYR A CA 1
ATO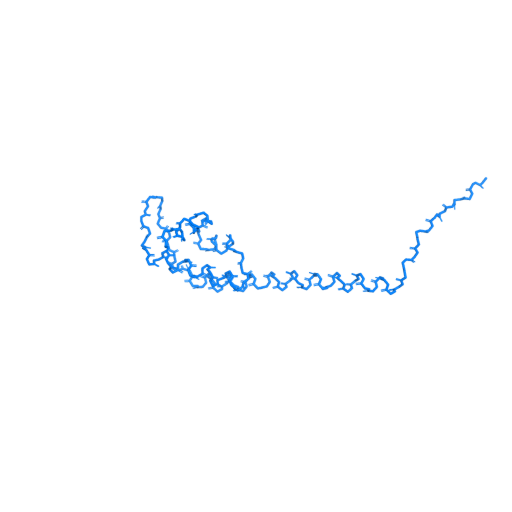M 824 C C . TYR A 1 104 ? 2.596 12.274 -17.212 1.00 62.56 104 TYR A C 1
ATOM 826 O O . TYR A 1 104 ? 1.676 12.333 -18.053 1.00 62.56 104 TYR A O 1
#

Foldseek 3Di:
DDPPPPPPDPDPDPVVVVVVVVVVVVVVVVVVVLVVLQVVLLVVLLVQLVPDDDDDPPDDDDLVSLVSLLVSLVSSVVSNHDSQVSQVSSVHGSVVNVVSVVVD

Secondary structure (DSSP, 8-state):
-------PPP---HHHHHHHHHHHHHHHHHHHHHHHHHHHHHHHHHHHHTT-----TT----HHHHHHHHHHHHHHHHTT--HHHHHHHTT--HHHHHHHHTT-